Protein AF-A0A7S0JFI3-F1 (afdb_monomer_lite)

InterPro domains:
  IPR001539 Peptidase U32 [PTHR30217] (2-108)
  IPR060007 Peptidase family U32, N-terminal domain [PF01136] (4-108)

Foldseek 3Di:
DDDQAEEEPADAADPVCLVVLLVVLLVCLVVPHQAYEYQYPVNLQCCCPSRVNHAYEDHCNVADQAQVSLCCCCPRSVHQEYEHHAPHDPVSQVRNCVSRVRHHYHYD

pLDDT: mean 96.21, std 5.54, range [52.44, 98.56]

Sequence (108 aa):
CGLEGYMCINVLVYEVEMAAAEELARAAEAAGVDGLIVQDVGLASRLKVVAPELPLHASTQMSISDADGARFAARTLGARTIVLVRELSIADIQMITAAVPETNVEVF

Radius of gyration: 13.77 Å; chains: 1; bounding box: 36×30×37 Å

Structure (mmCIF, N/CA/C/O backbone):
data_AF-A0A7S0JFI3-F1
#
_entry.id   AF-A0A7S0JFI3-F1
#
loop_
_atom_site.group_PDB
_atom_site.id
_atom_site.type_symbol
_atom_site.label_atom_id
_atom_site.label_alt_id
_atom_site.label_comp_id
_atom_site.label_asym_id
_atom_site.label_entity_id
_atom_site.label_seq_id
_atom_site.pdbx_PDB_ins_code
_atom_site.Cartn_x
_atom_site.Cartn_y
_atom_site.Cartn_z
_atom_site.occupancy
_atom_site.B_iso_or_equiv
_atom_site.auth_seq_id
_atom_site.auth_comp_id
_atom_site.auth_asym_id
_atom_site.auth_atom_id
_atom_site.pdbx_PDB_model_num
ATOM 1 N N . CYS A 1 1 ? -16.895 -17.989 -10.692 1.00 52.44 1 CYS A N 1
ATOM 2 C CA . CYS A 1 1 ? -16.278 -17.842 -9.360 1.00 52.44 1 CYS A CA 1
ATOM 3 C C . CYS A 1 1 ? -14.787 -17.666 -9.599 1.00 52.44 1 CYS A C 1
ATOM 5 O O . CYS A 1 1 ? -14.141 -18.639 -9.961 1.00 52.44 1 CYS A O 1
ATOM 7 N N . GLY A 1 2 ? -14.288 -16.433 -9.542 1.00 70.62 2 GLY A N 1
ATOM 8 C CA . GLY A 1 2 ? -12.849 -16.159 -9.527 1.00 70.62 2 GLY A CA 1
ATOM 9 C C . GLY A 1 2 ? -12.409 -15.945 -8.082 1.00 70.62 2 GLY A C 1
ATOM 10 O O . GLY A 1 2 ? -13.221 -15.502 -7.271 1.00 70.62 2 GLY A O 1
ATOM 11 N N . LEU A 1 3 ? -11.177 -16.327 -7.761 1.00 83.00 3 LEU A N 1
ATOM 12 C CA . LEU A 1 3 ? -10.504 -15.913 -6.533 1.00 83.00 3 LEU A CA 1
ATOM 13 C C . LEU A 1 3 ? -9.718 -14.646 -6.868 1.00 83.00 3 LEU A C 1
ATOM 15 O O . LEU A 1 3 ? -9.054 -14.635 -7.901 1.00 83.00 3 LEU A O 1
ATOM 19 N N . GLU A 1 4 ? -9.800 -13.624 -6.018 1.00 88.56 4 GLU A N 1
ATOM 20 C CA . GLU A 1 4 ? -8.952 -12.436 -6.144 1.00 88.56 4 GLU A CA 1
ATOM 21 C C . GLU A 1 4 ? -7.530 -12.778 -5.673 1.00 88.56 4 GLU A C 1
ATOM 23 O O . GLU A 1 4 ? -7.336 -13.373 -4.607 1.00 88.56 4 GLU A O 1
ATOM 28 N N . GLY A 1 5 ? -6.534 -12.446 -6.488 1.00 93.56 5 GLY A N 1
ATOM 29 C CA . GLY A 1 5 ? -5.118 -12.670 -6.239 1.00 93.56 5 GLY A CA 1
ATOM 30 C C . GLY A 1 5 ? -4.384 -11.353 -6.029 1.00 93.56 5 GLY A C 1
ATOM 31 O O . GLY A 1 5 ? -4.226 -10.571 -6.959 1.00 93.56 5 GLY A O 1
ATOM 32 N N . TYR A 1 6 ? -3.868 -11.137 -4.822 1.00 95.94 6 TYR A N 1
ATOM 33 C CA . TYR A 1 6 ? -3.066 -9.961 -4.483 1.00 95.94 6 TYR A CA 1
ATOM 34 C C . TYR A 1 6 ? -1.588 -10.325 -4.386 1.00 95.94 6 TYR A C 1
ATOM 36 O O . TYR A 1 6 ? -1.235 -11.376 -3.844 1.00 95.94 6 TYR A O 1
ATOM 44 N N . MET A 1 7 ? -0.714 -9.439 -4.865 1.00 97.25 7 MET A N 1
ATOM 45 C CA . MET A 1 7 ? 0.731 -9.602 -4.732 1.00 97.25 7 MET A CA 1
ATOM 46 C C . MET A 1 7 ? 1.293 -8.651 -3.676 1.00 97.25 7 MET A C 1
ATOM 48 O O . MET A 1 7 ? 1.042 -7.447 -3.692 1.00 97.25 7 MET A O 1
ATOM 52 N N . CYS A 1 8 ? 2.091 -9.192 -2.760 1.00 97.38 8 CYS A N 1
ATOM 53 C CA . CYS A 1 8 ? 2.752 -8.405 -1.728 1.00 97.38 8 CYS A CA 1
ATOM 54 C C . CYS A 1 8 ? 4.138 -7.942 -2.195 1.00 97.38 8 CYS A C 1
ATOM 56 O O . CYS A 1 8 ? 4.997 -8.764 -2.509 1.00 97.38 8 CYS A O 1
ATOM 58 N N . ILE A 1 9 ? 4.366 -6.629 -2.160 1.00 96.94 9 ILE A N 1
ATOM 59 C CA . ILE A 1 9 ? 5.688 -5.985 -2.211 1.00 96.94 9 ILE A CA 1
ATOM 60 C C . ILE A 1 9 ? 5.823 -5.136 -0.937 1.00 96.94 9 ILE A C 1
ATOM 62 O O . ILE A 1 9 ? 5.996 -3.917 -0.936 1.00 96.94 9 ILE A O 1
ATOM 66 N N . ASN A 1 10 ? 5.634 -5.806 0.194 1.00 96.44 10 ASN A N 1
ATOM 67 C CA . ASN A 1 10 ? 5.552 -5.235 1.531 1.00 96.44 10 ASN A CA 1
ATOM 68 C C . ASN A 1 10 ? 6.893 -5.339 2.267 1.00 96.44 10 ASN A C 1
ATOM 70 O O . ASN A 1 10 ? 6.949 -5.746 3.423 1.00 96.44 10 ASN A O 1
ATOM 74 N N . VAL A 1 11 ? 7.972 -4.991 1.574 1.00 96.19 11 VAL A N 1
ATOM 75 C CA . VAL A 1 11 ? 9.310 -4.842 2.149 1.00 96.19 11 VAL A CA 1
ATOM 76 C C . VAL A 1 11 ? 9.754 -3.393 1.999 1.00 96.19 11 VAL A C 1
ATOM 78 O O . VAL A 1 11 ? 9.230 -2.664 1.155 1.00 96.19 11 VAL A O 1
ATOM 81 N N . LEU A 1 12 ? 10.714 -2.970 2.819 1.00 97.75 12 LEU A N 1
ATOM 82 C CA . LEU A 1 12 ? 11.434 -1.724 2.567 1.00 97.75 12 LEU A CA 1
ATOM 83 C C . LEU A 1 12 ? 12.306 -1.913 1.327 1.00 97.75 12 LEU A C 1
ATOM 85 O O . LEU A 1 12 ? 12.977 -2.938 1.211 1.00 97.75 12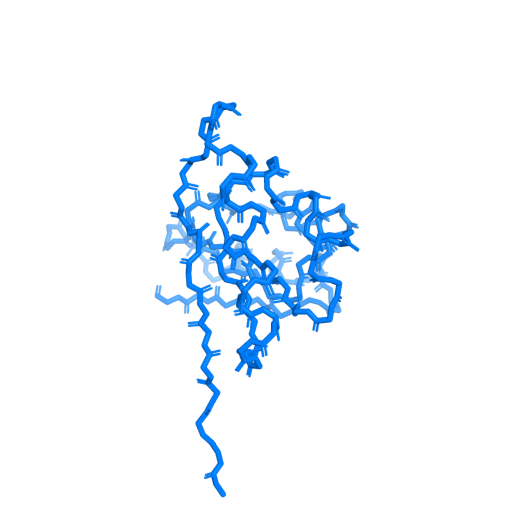 LEU A O 1
ATOM 89 N N . VAL A 1 13 ? 12.278 -0.940 0.421 1.00 98.00 13 VAL A N 1
ATOM 90 C CA . VAL A 1 13 ? 12.995 -1.015 -0.855 1.00 98.00 13 VAL A CA 1
ATOM 91 C C . VAL A 1 13 ? 14.169 -0.052 -0.796 1.00 98.00 13 VAL A C 1
ATOM 93 O O . VAL A 1 13 ? 13.982 1.160 -0.687 1.00 98.00 13 VAL A O 1
ATOM 96 N N . TYR A 1 14 ? 15.394 -0.570 -0.859 1.00 97.69 14 TYR A N 1
ATOM 97 C CA . TYR A 1 14 ? 16.571 0.293 -0.897 1.00 97.69 14 TYR A CA 1
ATOM 98 C C . TYR A 1 14 ? 16.713 0.963 -2.270 1.00 97.69 14 TYR A C 1
ATOM 100 O O . TYR A 1 14 ? 16.236 0.456 -3.282 1.00 97.69 14 TYR A O 1
ATOM 108 N N . GLU A 1 15 ? 17.418 2.098 -2.332 1.00 97.12 15 GLU A N 1
ATOM 109 C CA . GLU A 1 15 ? 17.565 2.887 -3.570 1.00 97.12 15 GLU A CA 1
ATOM 110 C C . GLU A 1 15 ? 18.043 2.039 -4.764 1.00 97.12 15 GLU A C 1
ATOM 112 O O . GLU A 1 15 ? 17.512 2.143 -5.867 1.00 97.12 15 GLU A O 1
ATOM 117 N N . VAL A 1 16 ? 18.999 1.133 -4.530 1.00 98.19 16 VAL A N 1
ATOM 118 C CA . VAL A 1 16 ? 19.549 0.237 -5.565 1.00 98.19 16 VAL A CA 1
ATOM 119 C C . VAL A 1 16 ? 18.568 -0.844 -6.032 1.00 98.19 16 VAL A C 1
ATOM 121 O O . VAL A 1 16 ? 18.767 -1.436 -7.089 1.00 98.19 16 VAL A O 1
ATOM 124 N N . GLU A 1 17 ? 17.511 -1.101 -5.265 1.00 98.19 17 GLU A N 1
ATOM 125 C CA . GLU A 1 17 ? 16.485 -2.111 -5.538 1.00 98.19 17 GLU A CA 1
ATOM 126 C C . GLU A 1 17 ? 15.232 -1.502 -6.173 1.00 98.19 17 GLU A C 1
ATOM 128 O O . GLU A 1 17 ? 14.411 -2.231 -6.727 1.00 98.19 17 GLU A O 1
ATOM 133 N N . MET A 1 18 ? 15.084 -0.174 -6.143 1.00 98.31 18 MET A N 1
ATOM 134 C CA . MET A 1 18 ? 13.864 0.505 -6.576 1.00 98.31 18 MET A CA 1
ATOM 135 C C . MET A 1 18 ? 13.504 0.197 -8.032 1.00 98.31 18 MET A C 1
ATOM 137 O O . MET A 1 18 ? 12.354 -0.111 -8.331 1.00 98.31 18 MET A O 1
ATOM 141 N N . ALA A 1 19 ? 14.490 0.176 -8.932 1.00 98.25 19 ALA A N 1
ATOM 142 C CA . ALA A 1 19 ? 14.259 -0.191 -10.329 1.00 98.25 19 ALA A CA 1
ATOM 143 C C . ALA A 1 19 ? 13.727 -1.630 -10.478 1.00 98.25 19 ALA A C 1
ATOM 145 O O . ALA A 1 19 ? 12.844 -1.882 -11.296 1.00 98.25 19 ALA A O 1
ATOM 146 N N . ALA A 1 20 ? 14.231 -2.566 -9.668 1.00 98.25 20 ALA A N 1
ATOM 147 C CA . ALA A 1 20 ? 13.765 -3.949 -9.675 1.00 98.25 20 ALA A CA 1
ATOM 148 C C . ALA A 1 20 ? 12.358 -4.079 -9.068 1.00 98.25 20 ALA A C 1
ATOM 150 O O . ALA A 1 20 ? 11.543 -4.845 -9.576 1.00 98.25 20 ALA A O 1
ATOM 151 N N . ALA A 1 21 ? 12.049 -3.310 -8.021 1.00 98.31 21 ALA A N 1
ATOM 152 C CA . ALA A 1 21 ? 10.722 -3.282 -7.413 1.00 98.31 21 ALA A CA 1
ATOM 153 C C . ALA A 1 21 ? 9.658 -2.706 -8.365 1.00 98.31 21 ALA A C 1
ATOM 155 O O . ALA A 1 21 ? 8.553 -3.240 -8.452 1.00 98.31 21 ALA A O 1
ATOM 156 N N . GLU A 1 22 ? 9.994 -1.661 -9.126 1.00 98.38 22 GLU A N 1
ATOM 157 C CA . GLU A 1 22 ? 9.105 -1.133 -10.164 1.00 98.38 22 GLU A CA 1
ATOM 158 C C . GLU A 1 22 ? 8.877 -2.140 -11.297 1.00 98.38 22 GLU A C 1
ATOM 160 O O . GLU A 1 22 ? 7.761 -2.271 -11.796 1.00 98.38 22 GLU A O 1
ATOM 165 N N . GLU A 1 23 ? 9.916 -2.876 -11.697 1.00 98.38 23 GLU A N 1
ATOM 166 C CA . GLU A 1 23 ? 9.780 -3.922 -12.711 1.00 98.38 23 GLU A CA 1
ATOM 167 C C . GLU A 1 23 ? 8.910 -5.083 -12.224 1.00 98.38 23 GLU A C 1
ATOM 169 O O . GLU A 1 23 ? 8.088 -5.607 -12.973 1.00 98.38 23 GLU A O 1
ATOM 174 N N . LEU A 1 24 ? 9.018 -5.434 -10.942 1.00 98.06 24 LEU A N 1
ATOM 175 C CA . LEU A 1 24 ? 8.145 -6.421 -10.321 1.00 98.06 24 LEU A CA 1
ATOM 176 C C . LEU A 1 24 ? 6.679 -5.967 -10.331 1.00 98.06 24 LEU A C 1
ATOM 178 O O . LEU A 1 24 ? 5.797 -6.769 -10.626 1.00 98.06 24 LEU A O 1
ATOM 182 N N . ALA A 1 25 ? 6.417 -4.685 -10.060 1.00 98.19 25 ALA A N 1
ATOM 183 C CA . ALA A 1 25 ? 5.071 -4.120 -10.128 1.00 98.19 25 ALA A CA 1
ATOM 184 C C . ALA A 1 25 ? 4.503 -4.133 -11.560 1.00 98.19 25 ALA A C 1
ATOM 186 O O . ALA A 1 25 ? 3.352 -4.523 -11.750 1.00 98.19 25 ALA A O 1
ATOM 187 N N . ARG A 1 26 ? 5.315 -3.797 -12.574 1.00 98.38 26 ARG A N 1
ATOM 188 C CA . ARG A 1 26 ? 4.937 -3.931 -13.995 1.00 98.38 26 ARG A CA 1
ATOM 189 C C . ARG A 1 26 ? 4.611 -5.374 -14.367 1.00 98.38 26 ARG A C 1
ATOM 191 O O . ARG A 1 26 ? 3.610 -5.638 -15.028 1.00 98.38 26 ARG A O 1
ATOM 198 N N . ALA A 1 27 ? 5.443 -6.316 -13.928 1.00 98.12 27 ALA A N 1
ATOM 199 C CA . ALA A 1 27 ? 5.220 -7.735 -14.177 1.00 98.12 27 ALA A CA 1
ATOM 200 C C . ALA A 1 27 ? 3.933 -8.237 -13.503 1.00 98.12 27 ALA A C 1
ATOM 202 O O . ALA A 1 27 ? 3.206 -9.030 -14.097 1.00 98.12 27 ALA A O 1
ATOM 203 N N . ALA A 1 28 ? 3.630 -7.755 -12.295 1.00 97.69 28 ALA A N 1
ATOM 204 C CA . ALA A 1 28 ? 2.389 -8.066 -11.594 1.00 97.69 28 ALA A CA 1
ATOM 205 C C . ALA A 1 28 ? 1.159 -7.556 -12.364 1.00 97.69 28 ALA A C 1
ATOM 207 O O . ALA A 1 28 ? 0.196 -8.303 -12.538 1.00 97.69 28 ALA A O 1
ATOM 208 N N . GLU A 1 29 ? 1.211 -6.327 -12.887 1.00 97.31 29 GLU A N 1
ATOM 209 C CA . GLU A 1 29 ? 0.123 -5.751 -13.691 1.00 97.31 29 GLU A CA 1
ATOM 210 C C . GLU A 1 29 ? -0.088 -6.555 -14.976 1.00 97.31 29 GLU A C 1
ATOM 212 O O . GLU A 1 29 ? -1.207 -6.965 -15.280 1.00 97.31 29 GLU A O 1
ATOM 217 N N . ALA A 1 30 ? 0.998 -6.888 -15.678 1.00 97.56 30 ALA A N 1
ATOM 218 C CA . ALA A 1 30 ? 0.950 -7.714 -16.882 1.00 97.56 30 ALA A CA 1
ATOM 219 C C . ALA A 1 30 ? 0.424 -9.139 -16.622 1.00 97.56 30 ALA A C 1
ATOM 221 O O . ALA A 1 30 ? -0.172 -9.749 -17.510 1.00 97.56 30 ALA A O 1
ATOM 222 N N . ALA A 1 31 ? 0.638 -9.674 -15.417 1.00 96.56 31 ALA A N 1
ATOM 223 C CA . ALA A 1 31 ? 0.119 -10.972 -14.998 1.00 96.56 31 ALA A CA 1
ATOM 224 C C . ALA A 1 31 ? -1.371 -10.939 -14.613 1.00 96.56 31 ALA A C 1
ATOM 226 O O . ALA A 1 31 ? -1.970 -12.003 -14.454 1.00 96.56 31 ALA A O 1
ATOM 227 N N . GLY A 1 32 ? -1.971 -9.750 -14.482 1.00 95.81 32 GLY A N 1
ATOM 228 C CA . GLY A 1 32 ? -3.383 -9.583 -14.148 1.00 95.81 32 GLY A CA 1
ATOM 229 C C . GLY A 1 32 ? -3.714 -9.909 -12.693 1.00 95.81 32 GLY A C 1
ATOM 230 O O . GLY A 1 32 ? -4.769 -10.482 -12.436 1.00 95.81 32 GLY A O 1
ATOM 231 N N . VAL A 1 33 ? -2.816 -9.593 -11.750 1.00 96.19 33 VAL A N 1
ATOM 232 C CA . VAL A 1 33 ? -3.166 -9.630 -10.317 1.00 96.19 33 VAL A CA 1
ATOM 233 C C . VAL A 1 33 ? -4.212 -8.557 -10.001 1.00 96.19 33 VAL A C 1
ATOM 235 O O . VAL A 1 33 ? -4.281 -7.534 -10.674 1.00 96.19 33 VAL A O 1
ATOM 238 N N . ASP A 1 34 ? -5.003 -8.754 -8.952 1.00 96.62 34 ASP A N 1
ATOM 239 C CA . ASP A 1 34 ? -6.106 -7.853 -8.599 1.00 96.62 34 ASP A CA 1
ATOM 240 C C . ASP A 1 34 ? -5.658 -6.637 -7.773 1.00 96.62 34 ASP A C 1
ATOM 242 O O . ASP A 1 34 ? -6.432 -5.701 -7.581 1.00 96.62 34 ASP A O 1
ATOM 246 N N . GLY A 1 35 ? -4.413 -6.616 -7.281 1.00 97.00 35 GLY A N 1
ATOM 247 C CA . GLY A 1 35 ? -3.847 -5.471 -6.567 1.00 97.00 35 GLY A CA 1
ATOM 248 C C . GLY A 1 35 ? -2.483 -5.730 -5.929 1.00 97.00 35 GLY A C 1
ATOM 249 O O . GLY A 1 35 ? -2.006 -6.867 -5.851 1.00 97.00 35 GLY A O 1
ATOM 250 N N . LEU A 1 36 ? -1.864 -4.651 -5.442 1.00 98.12 36 LEU A N 1
ATOM 251 C CA . LEU A 1 36 ? -0.563 -4.674 -4.767 1.00 98.12 36 LEU A CA 1
ATOM 252 C C . LEU A 1 36 ? -0.694 -4.301 -3.294 1.00 98.12 36 LEU A C 1
ATOM 254 O O . LEU A 1 36 ? -1.234 -3.247 -2.974 1.00 98.12 36 LEU A O 1
ATOM 258 N N . ILE A 1 37 ? -0.122 -5.112 -2.404 1.00 98.06 37 ILE A N 1
ATOM 259 C CA . ILE A 1 37 ? 0.009 -4.798 -0.974 1.00 98.06 37 ILE A CA 1
ATOM 260 C C . ILE A 1 37 ? 1.432 -4.302 -0.714 1.00 98.06 37 ILE A C 1
ATOM 262 O O . ILE A 1 37 ? 2.390 -5.059 -0.880 1.00 98.06 37 ILE A O 1
ATOM 266 N N . VAL A 1 38 ? 1.589 -3.039 -0.314 1.00 98.25 38 VAL A N 1
ATOM 267 C CA . VAL A 1 38 ? 2.892 -2.348 -0.330 1.00 98.25 38 VAL A CA 1
ATOM 268 C C . VAL A 1 38 ? 3.216 -1.727 1.023 1.00 98.25 38 VAL A C 1
ATOM 270 O O . VAL A 1 38 ? 2.324 -1.273 1.737 1.00 98.25 38 VAL A O 1
ATOM 273 N N . GLN A 1 39 ? 4.504 -1.721 1.373 1.00 97.94 39 GLN A N 1
ATOM 274 C CA . GLN A 1 39 ? 5.032 -1.072 2.576 1.00 97.94 39 GLN A CA 1
ATOM 275 C C . GLN A 1 39 ? 5.786 0.222 2.242 1.00 97.94 39 GLN A C 1
ATOM 277 O O . GLN A 1 39 ? 5.585 1.246 2.891 1.00 97.94 39 GLN A O 1
ATOM 282 N N . ASP A 1 40 ? 6.703 0.163 1.277 1.00 98.38 40 ASP A N 1
ATOM 283 C CA . ASP A 1 40 ? 7.616 1.268 1.007 1.00 98.38 40 ASP A CA 1
ATOM 284 C C . ASP A 1 40 ? 6.886 2.480 0.408 1.00 98.38 40 ASP A C 1
ATOM 286 O O . ASP A 1 40 ? 6.230 2.383 -0.629 1.00 98.38 40 ASP A O 1
ATOM 290 N N . VAL A 1 41 ? 7.003 3.638 1.063 1.00 97.94 41 VAL A N 1
ATOM 291 C CA . VAL A 1 41 ? 6.341 4.885 0.639 1.00 97.94 41 VAL A CA 1
ATOM 292 C C . VAL A 1 41 ? 6.898 5.384 -0.697 1.00 97.94 41 VAL A C 1
ATOM 294 O O . VAL A 1 41 ? 6.147 5.929 -1.509 1.00 97.94 41 VAL A O 1
ATOM 297 N N . GLY A 1 42 ? 8.197 5.184 -0.943 1.00 97.75 42 GLY A N 1
ATOM 298 C CA . GLY A 1 42 ? 8.851 5.537 -2.197 1.00 97.75 42 GLY A CA 1
ATOM 299 C C . GLY A 1 42 ? 8.266 4.739 -3.354 1.00 97.75 42 GLY A C 1
ATOM 300 O O . GLY A 1 42 ? 7.771 5.339 -4.308 1.00 97.75 42 GLY A O 1
ATOM 301 N N . LEU A 1 43 ? 8.221 3.412 -3.227 1.00 98.38 43 LEU A N 1
ATOM 302 C CA . LEU A 1 43 ? 7.580 2.541 -4.210 1.00 98.38 43 LEU A CA 1
ATOM 303 C C . LEU A 1 43 ? 6.100 2.901 -4.380 1.00 98.38 43 LEU A C 1
ATOM 305 O O . LEU A 1 43 ? 5.669 3.177 -5.498 1.00 98.38 43 LEU A O 1
ATOM 309 N N . ALA A 1 44 ? 5.337 2.980 -3.284 1.00 98.25 44 ALA A N 1
ATOM 310 C CA . ALA A 1 44 ? 3.907 3.289 -3.314 1.00 98.25 44 ALA A CA 1
ATOM 311 C C . ALA A 1 44 ? 3.603 4.595 -4.067 1.00 98.25 44 ALA A C 1
ATOM 313 O O . ALA A 1 44 ? 2.669 4.649 -4.864 1.00 98.25 44 ALA A O 1
ATOM 314 N N . SER A 1 45 ? 4.426 5.633 -3.881 1.00 97.38 45 SER A N 1
ATOM 315 C CA . SER A 1 45 ? 4.267 6.914 -4.581 1.00 97.38 45 SER A CA 1
ATOM 316 C C . SER A 1 45 ? 4.473 6.825 -6.100 1.00 97.38 45 SER A C 1
ATOM 318 O O . SER A 1 45 ? 3.912 7.633 -6.842 1.00 97.38 45 SER A O 1
ATOM 320 N N . ARG A 1 46 ? 5.246 5.839 -6.576 1.00 97.62 46 ARG A N 1
ATOM 321 C CA . ARG A 1 46 ? 5.562 5.630 -7.997 1.00 97.62 46 ARG A CA 1
ATOM 322 C C . ARG A 1 46 ? 4.572 4.706 -8.701 1.00 97.62 46 ARG A C 1
ATOM 324 O O . ARG A 1 46 ? 4.457 4.774 -9.924 1.00 97.62 46 ARG A O 1
ATOM 331 N N . LEU A 1 47 ? 3.819 3.884 -7.965 1.00 97.19 47 LEU A N 1
ATOM 332 C CA . LEU A 1 47 ? 2.906 2.891 -8.550 1.00 97.19 47 LEU A CA 1
ATOM 333 C C . LEU A 1 47 ? 1.806 3.499 -9.420 1.00 97.19 47 LEU A C 1
ATOM 335 O O . LEU A 1 47 ? 1.479 2.920 -10.447 1.00 97.19 47 LEU A O 1
ATOM 339 N N . LYS A 1 48 ? 1.348 4.719 -9.114 1.00 94.31 48 LYS A N 1
ATOM 340 C CA . LYS A 1 48 ? 0.421 5.475 -9.980 1.00 94.31 48 LYS A CA 1
ATOM 341 C C . LYS A 1 48 ? 0.940 5.705 -11.407 1.00 94.31 48 LYS A C 1
ATOM 343 O O . LYS A 1 48 ? 0.156 6.041 -12.284 1.00 94.31 48 LYS A O 1
ATOM 348 N N . VAL A 1 49 ? 2.252 5.606 -11.619 1.00 96.50 49 VAL A N 1
ATOM 349 C CA . VAL A 1 49 ? 2.905 5.747 -12.930 1.00 96.50 49 VAL A CA 1
ATOM 350 C C . VAL A 1 49 ? 3.385 4.393 -13.452 1.00 96.50 49 VAL A C 1
ATOM 352 O O . VAL A 1 49 ? 3.340 4.144 -14.650 1.00 96.50 49 VAL A O 1
ATOM 355 N N . VAL A 1 50 ? 3.874 3.533 -12.557 1.00 97.31 50 VAL A N 1
ATOM 356 C CA . VAL A 1 50 ? 4.538 2.264 -12.889 1.00 97.31 50 VAL A CA 1
ATOM 357 C C . VAL A 1 50 ? 3.550 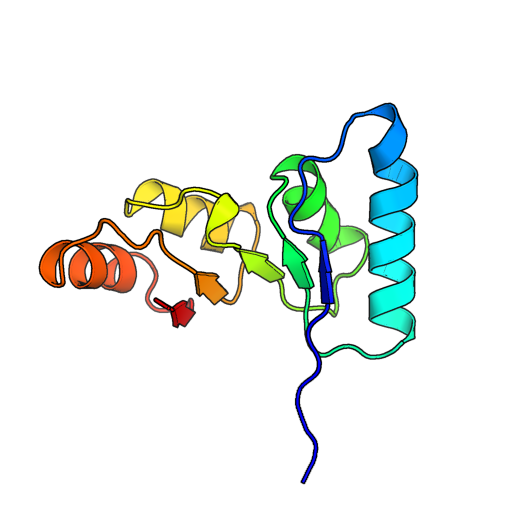1.138 -13.197 1.00 97.31 50 VAL A C 1
ATOM 359 O O . VAL A 1 50 ? 3.838 0.347 -14.090 1.00 97.31 50 VAL A O 1
ATOM 362 N N . ALA A 1 51 ? 2.441 1.068 -12.458 1.00 97.38 51 ALA A N 1
ATOM 363 C CA . ALA A 1 51 ? 1.387 0.058 -12.571 1.00 97.38 51 ALA A CA 1
ATOM 364 C C . ALA A 1 51 ? 0.020 0.702 -12.231 1.00 97.38 51 ALA A C 1
ATOM 366 O O . ALA A 1 51 ? -0.540 0.439 -11.162 1.00 97.38 51 ALA A O 1
ATOM 367 N N . PRO A 1 52 ? -0.465 1.643 -13.067 1.00 96.50 52 PRO A N 1
ATOM 368 C CA . PRO A 1 52 ? -1.628 2.481 -12.770 1.00 96.50 52 PRO A CA 1
ATOM 369 C C . PRO A 1 52 ? -2.958 1.722 -12.680 1.00 96.50 52 PRO A C 1
ATOM 371 O O . PRO A 1 52 ? -3.890 2.229 -12.055 1.00 96.50 52 PRO A O 1
ATOM 374 N N . GLU A 1 53 ? -3.064 0.540 -13.290 1.00 96.44 53 GLU A N 1
ATOM 375 C CA . GLU A 1 53 ? -4.296 -0.252 -13.301 1.00 96.44 53 GLU A CA 1
ATOM 376 C C . GLU A 1 53 ? -4.429 -1.122 -12.043 1.00 96.44 53 GLU A C 1
ATOM 378 O O . GLU A 1 53 ? -5.528 -1.572 -11.711 1.00 96.44 53 GLU A O 1
ATOM 383 N N . LEU A 1 54 ? -3.331 -1.335 -11.304 1.00 96.69 54 LEU A N 1
ATOM 384 C CA . LEU A 1 54 ? -3.353 -2.103 -10.065 1.00 96.69 54 LEU A CA 1
ATOM 385 C C . LEU A 1 54 ? -3.755 -1.234 -8.867 1.00 96.69 54 LEU A C 1
ATOM 387 O O . LEU A 1 54 ? -3.040 -0.291 -8.511 1.00 96.69 54 LEU A O 1
ATOM 391 N N . PRO A 1 55 ? -4.850 -1.564 -8.156 1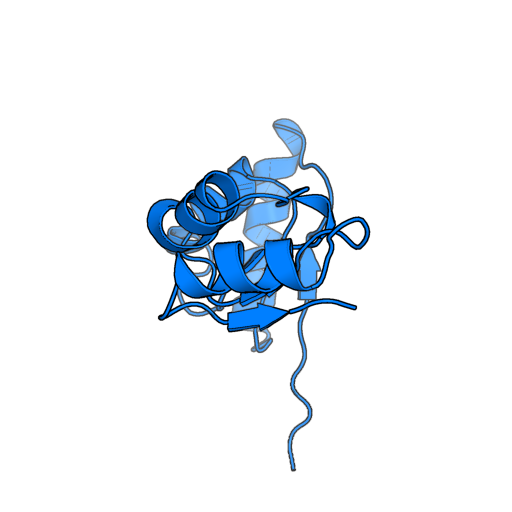.00 96.94 55 PRO A N 1
ATOM 392 C CA . PRO A 1 55 ? -5.188 -0.864 -6.931 1.00 96.94 55 PRO A CA 1
ATOM 393 C C . PRO A 1 55 ? -4.128 -1.120 -5.853 1.00 96.94 55 PRO A C 1
ATOM 395 O O . PRO A 1 55 ? -3.681 -2.246 -5.618 1.00 96.94 55 PRO A O 1
ATOM 398 N N . LEU A 1 56 ? -3.762 -0.046 -5.158 1.00 98.06 56 LEU A N 1
ATOM 399 C CA . LEU A 1 56 ? -2.811 -0.074 -4.056 1.00 98.06 56 LEU A CA 1
ATOM 400 C C . LEU A 1 56 ? -3.517 -0.381 -2.730 1.00 98.06 56 LEU A C 1
ATOM 402 O O . LEU A 1 56 ? -4.467 0.303 -2.341 1.00 98.06 56 LEU A O 1
ATOM 406 N N . HIS A 1 57 ? -3.007 -1.368 -2.007 1.00 98.06 57 HIS A N 1
ATOM 407 C CA . HIS A 1 57 ? -3.338 -1.669 -0.621 1.00 98.06 57 HIS A CA 1
ATOM 408 C C . HIS A 1 57 ? -2.150 -1.261 0.263 1.00 98.06 57 HIS A C 1
ATOM 410 O O . HIS A 1 57 ? -1.040 -1.781 0.122 1.00 98.06 57 HIS A O 1
ATOM 416 N N . ALA A 1 58 ? -2.368 -0.325 1.185 1.00 98.19 58 ALA A N 1
ATOM 417 C CA . ALA A 1 58 ? -1.371 0.035 2.186 1.00 98.19 58 ALA A CA 1
ATOM 418 C C . ALA A 1 58 ? -1.262 -1.093 3.222 1.00 98.19 58 ALA A C 1
ATOM 420 O O . ALA A 1 58 ? -2.234 -1.401 3.912 1.00 98.19 58 ALA A O 1
ATOM 421 N N . SER A 1 59 ? -0.088 -1.723 3.304 1.00 97.75 59 SER A N 1
ATOM 422 C CA . SER A 1 59 ? 0.192 -2.811 4.246 1.00 97.75 59 SER A CA 1
ATOM 423 C C . SER A 1 59 ? 0.140 -2.319 5.692 1.00 97.75 59 SER A C 1
ATOM 425 O O . SER A 1 59 ? 0.560 -1.198 5.976 1.00 97.75 59 SER A O 1
ATOM 427 N N . THR A 1 60 ? -0.215 -3.198 6.635 1.00 96.56 60 THR A N 1
ATOM 428 C CA . THR A 1 60 ? -0.027 -2.967 8.079 1.00 96.56 60 THR A CA 1
ATOM 429 C C . THR A 1 60 ? 1.396 -2.504 8.412 1.00 96.56 60 THR A C 1
ATOM 431 O O . THR A 1 60 ? 1.602 -1.717 9.331 1.00 96.56 60 THR A O 1
ATOM 434 N N . GLN A 1 61 ? 2.394 -2.932 7.630 1.00 96.81 61 GLN A N 1
ATOM 435 C CA . GLN A 1 61 ? 3.795 -2.532 7.799 1.00 96.81 61 GLN A CA 1
ATOM 436 C C . GLN A 1 61 ? 4.085 -1.065 7.435 1.00 96.81 61 GLN A C 1
ATOM 438 O O . GLN A 1 61 ? 5.193 -0.592 7.683 1.00 96.81 61 GLN A O 1
ATOM 443 N N . MET A 1 62 ? 3.120 -0.338 6.861 1.00 97.00 62 MET A N 1
ATOM 444 C CA . MET A 1 62 ? 3.178 1.124 6.729 1.00 97.00 62 MET A CA 1
ATOM 445 C C . MET A 1 62 ? 2.927 1.841 8.062 1.00 97.00 62 MET A C 1
ATOM 447 O O . MET A 1 62 ? 3.092 3.056 8.134 1.00 97.00 62 MET A O 1
ATOM 451 N N . SER A 1 63 ? 2.544 1.104 9.112 1.00 96.44 63 SER A N 1
ATOM 452 C CA . SER A 1 63 ? 2.361 1.610 10.475 1.00 96.44 63 SER A CA 1
ATOM 453 C C . SER A 1 63 ? 1.332 2.741 10.584 1.00 96.44 63 SER A C 1
ATOM 455 O O . SER A 1 63 ? 1.507 3.682 11.354 1.00 96.44 63 SER A O 1
ATOM 457 N N . ILE A 1 64 ? 0.251 2.667 9.803 1.00 97.88 64 ILE A N 1
ATOM 458 C CA . ILE A 1 64 ? -0.818 3.669 9.835 1.00 97.88 64 ILE A CA 1
ATOM 459 C C . ILE A 1 64 ? -1.684 3.427 11.076 1.00 97.88 64 ILE A C 1
ATOM 461 O O . ILE A 1 64 ? -2.423 2.444 11.151 1.00 97.88 64 ILE A O 1
ATOM 465 N N . SER A 1 65 ? -1.581 4.337 12.044 1.00 97.25 65 SER A N 1
ATOM 466 C CA . SER A 1 65 ? -2.283 4.273 13.333 1.00 97.25 65 SER A CA 1
ATOM 467 C C . SER A 1 65 ? -3.127 5.513 13.638 1.00 97.25 65 SER A C 1
ATOM 469 O O . SER A 1 65 ? -3.653 5.644 14.738 1.00 97.25 65 SER A O 1
ATOM 471 N N . ASP A 1 66 ? -3.239 6.448 12.694 1.00 97.94 66 ASP A N 1
ATOM 472 C CA . ASP A 1 66 ? -3.978 7.694 12.872 1.00 97.94 66 ASP A CA 1
ATOM 473 C C . ASP A 1 66 ? -4.613 8.189 11.561 1.00 97.94 66 ASP A C 1
ATOM 475 O O . ASP A 1 66 ? -4.399 7.655 10.466 1.00 97.94 66 ASP A O 1
ATOM 479 N N . ALA A 1 67 ? -5.446 9.221 11.690 1.00 98.12 67 ALA A N 1
ATOM 480 C CA . ALA A 1 67 ? -6.203 9.784 10.583 1.00 98.12 67 ALA A CA 1
ATOM 481 C C . ALA A 1 67 ? -5.327 10.533 9.561 1.00 98.12 67 ALA A C 1
ATOM 483 O O . ALA A 1 67 ? -5.719 10.638 8.398 1.00 98.12 67 ALA A O 1
ATOM 484 N N . ASP A 1 68 ? -4.172 11.070 9.963 1.00 98.25 68 ASP A N 1
ATOM 485 C CA . ASP A 1 68 ? -3.252 11.756 9.050 1.00 98.25 68 ASP A CA 1
ATOM 486 C C . ASP A 1 68 ? -2.513 10.752 8.166 1.00 98.25 68 ASP A C 1
ATOM 488 O O . ASP A 1 68 ? -2.476 10.929 6.946 1.00 98.25 68 ASP A O 1
ATOM 492 N N . GLY A 1 69 ? -2.027 9.653 8.745 1.00 98.12 69 GLY A N 1
ATOM 493 C CA . GLY A 1 69 ? -1.459 8.526 8.015 1.00 98.12 69 GLY A CA 1
ATOM 494 C C . GLY A 1 69 ? -2.464 7.920 7.037 1.00 98.12 69 GLY A C 1
ATOM 495 O O . GLY A 1 69 ? -2.130 7.683 5.874 1.00 98.12 69 GLY A O 1
ATOM 496 N N . ALA A 1 70 ? -3.723 7.760 7.455 1.00 98.44 70 ALA A N 1
ATOM 497 C CA . ALA A 1 70 ? -4.769 7.259 6.569 1.00 98.44 70 ALA A CA 1
ATOM 498 C C . ALA A 1 70 ? -5.065 8.225 5.410 1.00 98.44 70 ALA A C 1
ATOM 500 O O . ALA A 1 70 ? -5.127 7.808 4.253 1.00 98.44 70 ALA A O 1
ATOM 501 N N . ARG A 1 71 ? -5.178 9.534 5.682 1.00 98.56 71 ARG A N 1
ATOM 502 C CA . ARG A 1 71 ? -5.342 10.555 4.630 1.00 98.56 71 ARG A CA 1
ATOM 503 C C . ARG A 1 71 ? -4.158 10.586 3.672 1.00 98.56 71 ARG A C 1
ATOM 505 O O . ARG A 1 71 ? -4.369 10.759 2.474 1.00 98.56 71 ARG A O 1
ATOM 512 N N . PHE A 1 72 ? -2.939 10.436 4.181 1.00 98.38 72 PHE A N 1
ATOM 513 C CA . PHE A 1 72 ? -1.732 10.380 3.367 1.00 98.38 72 PHE A CA 1
ATOM 514 C C . PHE A 1 72 ? -1.761 9.176 2.420 1.00 98.38 72 PHE A C 1
ATOM 516 O O . PHE A 1 72 ? -1.589 9.345 1.211 1.00 98.38 72 PHE A O 1
ATOM 523 N N . ALA A 1 73 ? -2.058 7.981 2.934 1.00 98.25 73 ALA A N 1
ATOM 524 C CA . ALA A 1 73 ? -2.179 6.785 2.109 1.00 98.25 73 ALA A CA 1
ATOM 525 C C . ALA A 1 73 ? -3.289 6.930 1.055 1.00 98.25 73 ALA A C 1
ATOM 527 O O . ALA A 1 73 ? -3.040 6.732 -0.133 1.00 98.25 73 ALA A O 1
ATOM 528 N N . ALA A 1 74 ? -4.483 7.365 1.458 1.00 97.94 74 ALA A N 1
ATOM 529 C CA . ALA A 1 74 ? -5.620 7.527 0.556 1.00 97.94 74 ALA A CA 1
ATOM 530 C C . ALA A 1 74 ? -5.369 8.586 -0.531 1.00 97.94 74 ALA A C 1
ATOM 532 O O . ALA A 1 74 ? -5.500 8.321 -1.723 1.00 97.94 74 ALA A O 1
ATOM 533 N N . ARG A 1 75 ? -4.987 9.806 -0.138 1.00 96.94 75 ARG A N 1
ATO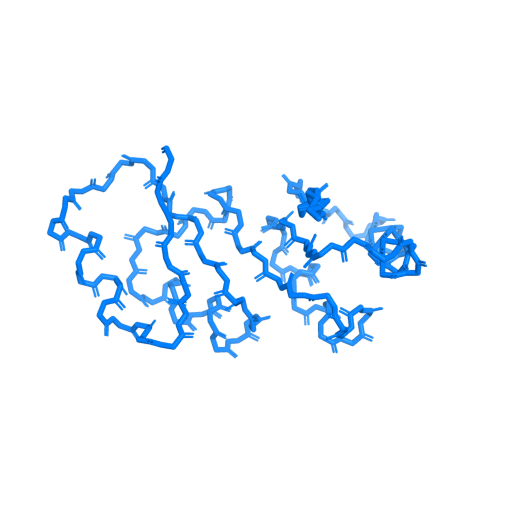M 534 C CA . ARG A 1 75 ? -4.956 10.963 -1.049 1.00 96.94 75 ARG A CA 1
ATOM 535 C C . ARG A 1 75 ? -3.630 11.080 -1.784 1.00 96.94 75 ARG A C 1
ATOM 537 O O . ARG A 1 75 ? -3.607 11.271 -3.000 1.00 96.94 75 ARG A O 1
ATOM 544 N N . THR A 1 76 ? -2.522 10.948 -1.061 1.00 96.25 76 THR A N 1
ATOM 545 C CA . THR A 1 76 ? -1.185 11.127 -1.634 1.00 96.25 76 THR A CA 1
ATOM 546 C C . THR A 1 76 ? -0.752 9.869 -2.373 1.00 96.25 76 THR A C 1
ATOM 548 O O . THR A 1 76 ? -0.437 9.941 -3.562 1.00 96.25 76 THR A O 1
ATOM 551 N N . LEU A 1 77 ? -0.817 8.704 -1.720 1.00 97.06 77 LEU A N 1
ATOM 552 C CA . LEU A 1 77 ? -0.392 7.438 -2.332 1.00 97.06 77 LEU A CA 1
ATOM 553 C C . LEU A 1 77 ? -1.464 6.805 -3.223 1.00 97.06 77 LEU A C 1
ATOM 555 O O . LEU A 1 77 ? -1.127 6.014 -4.093 1.00 97.06 77 LEU A O 1
ATOM 559 N N . GLY A 1 78 ? -2.734 7.204 -3.093 1.00 96.69 78 GLY A N 1
ATOM 560 C CA . GLY A 1 78 ? -3.830 6.619 -3.875 1.00 96.69 78 GLY A CA 1
ATOM 561 C C . GLY A 1 78 ? -4.206 5.211 -3.426 1.00 96.69 78 GLY A C 1
ATOM 562 O O . GLY A 1 78 ? -4.674 4.424 -4.244 1.00 96.69 78 GLY A O 1
ATOM 563 N N . ALA A 1 79 ? -3.967 4.874 -2.156 1.00 97.88 79 ALA A N 1
ATOM 564 C CA . ALA A 1 79 ? -4.359 3.589 -1.606 1.00 97.88 79 ALA A CA 1
ATOM 565 C C . ALA A 1 79 ? -5.887 3.449 -1.637 1.00 97.88 79 ALA A C 1
ATOM 567 O O . ALA A 1 79 ? -6.614 4.298 -1.118 1.00 97.88 79 ALA A O 1
ATOM 568 N N . ARG A 1 80 ? -6.363 2.357 -2.237 1.00 97.56 80 ARG A N 1
ATOM 569 C CA . ARG A 1 80 ? -7.776 1.963 -2.242 1.00 97.56 80 ARG A CA 1
ATOM 570 C C . ARG A 1 80 ? -8.171 1.278 -0.939 1.00 97.56 80 ARG A C 1
ATOM 572 O O . ARG A 1 80 ? -9.304 1.441 -0.488 1.00 97.56 80 ARG A O 1
ATOM 579 N N . THR A 1 81 ? -7.229 0.553 -0.347 1.00 98.12 81 THR A N 1
ATOM 580 C CA . THR A 1 81 ? -7.401 -0.143 0.926 1.00 98.12 81 THR A CA 1
ATOM 581 C C . THR A 1 81 ? -6.266 0.230 1.865 1.00 98.12 81 THR A C 1
ATOM 583 O O . THR A 1 81 ? -5.109 0.296 1.449 1.00 98.12 81 THR A O 1
ATOM 586 N N . ILE A 1 82 ? -6.586 0.473 3.130 1.00 98.50 82 ILE A N 1
ATOM 587 C CA . ILE A 1 82 ? -5.621 0.726 4.196 1.00 98.50 82 ILE A CA 1
ATOM 588 C C . ILE A 1 82 ? -5.791 -0.358 5.246 1.00 98.50 82 ILE A C 1
ATOM 590 O O . ILE A 1 82 ? -6.842 -0.450 5.878 1.00 98.50 82 ILE A O 1
ATOM 594 N N . VAL A 1 83 ? -4.745 -1.152 5.448 1.00 97.69 83 VAL A N 1
ATOM 595 C CA . VAL A 1 83 ? -4.708 -2.137 6.522 1.00 97.69 83 VAL A CA 1
ATOM 596 C C . VAL A 1 83 ? -4.051 -1.494 7.741 1.00 97.69 83 VAL A C 1
ATOM 598 O O . VAL A 1 83 ? -2.866 -1.159 7.710 1.00 97.69 83 VAL A O 1
ATOM 601 N N . LEU A 1 84 ? -4.822 -1.278 8.806 1.00 97.75 84 LEU A N 1
ATOM 602 C CA . LEU A 1 84 ? -4.329 -0.613 10.013 1.00 97.75 84 LEU A CA 1
ATOM 603 C C . LEU A 1 84 ? -3.444 -1.538 10.858 1.00 97.75 84 LEU A C 1
ATOM 605 O O . LEU A 1 84 ? -3.441 -2.763 10.700 1.00 97.75 84 LEU A O 1
ATOM 609 N N . VAL A 1 85 ? -2.698 -0.932 11.783 1.00 94.81 85 VAL A N 1
ATOM 610 C CA . VAL A 1 85 ? -1.983 -1.654 12.846 1.00 94.81 85 VAL A CA 1
ATOM 611 C C . VAL A 1 85 ? -2.951 -2.304 13.838 1.00 94.81 85 VAL A C 1
ATOM 613 O O . VAL A 1 85 ? -4.100 -1.883 13.979 1.00 94.81 85 VAL A O 1
ATOM 616 N N . ARG A 1 86 ? -2.489 -3.352 14.529 1.00 90.38 86 ARG A N 1
ATOM 617 C CA . ARG A 1 86 ? -3.328 -4.193 15.404 1.00 90.38 86 ARG A CA 1
ATOM 618 C C . ARG A 1 86 ? -3.541 -3.596 16.790 1.00 90.38 86 ARG A C 1
ATOM 620 O O . ARG A 1 86 ? -4.412 -4.032 17.534 1.00 90.38 86 ARG A O 1
ATOM 627 N N . GLU A 1 87 ? -2.749 -2.596 17.142 1.00 91.00 87 GLU A N 1
ATOM 628 C CA . GLU A 1 87 ? -2.689 -1.973 18.459 1.00 91.00 87 GLU A CA 1
ATOM 629 C C . GLU A 1 87 ? -3.647 -0.773 18.589 1.00 91.00 87 GLU A C 1
ATOM 631 O O . GLU A 1 87 ? -3.354 0.184 19.303 1.00 91.00 87 GLU A O 1
ATOM 636 N N . LEU A 1 88 ? -4.793 -0.807 17.898 1.00 95.00 88 LEU A N 1
ATOM 637 C CA . LEU A 1 88 ? -5.808 0.251 17.919 1.00 95.00 88 LEU A CA 1
ATOM 638 C C . LEU A 1 88 ? -7.070 -0.188 18.657 1.00 95.00 88 LEU A C 1
ATOM 640 O O . LEU A 1 88 ? -7.522 -1.329 18.542 1.00 95.00 88 LEU A O 1
ATOM 644 N N . SER A 1 89 ? -7.689 0.742 19.385 1.00 96.81 89 SER A N 1
ATOM 645 C CA . SER A 1 89 ? -9.026 0.511 19.925 1.00 96.81 89 SER A CA 1
ATOM 646 C C . SER A 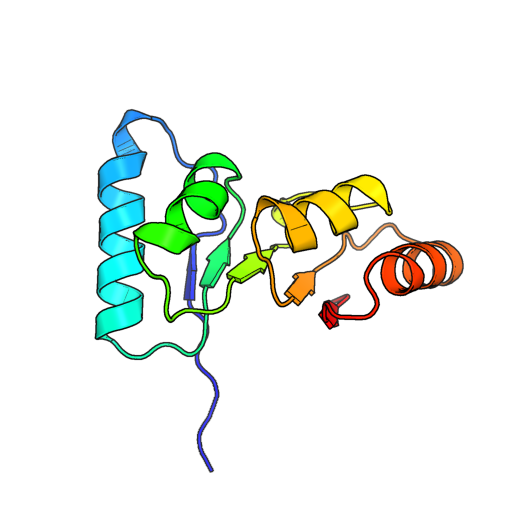1 89 ? -10.090 0.626 18.826 1.00 96.81 89 SER A C 1
ATOM 648 O O . SER A 1 89 ? -9.882 1.253 17.787 1.00 96.81 89 SER A O 1
ATOM 650 N N . ILE A 1 90 ? -11.285 0.080 19.073 1.00 96.62 90 ILE A N 1
ATOM 651 C CA . ILE A 1 90 ? -12.432 0.240 18.160 1.00 96.62 90 ILE A CA 1
ATOM 652 C C . ILE A 1 90 ? -12.756 1.727 17.935 1.00 96.62 90 ILE A C 1
ATOM 654 O O . ILE A 1 90 ? -13.106 2.113 16.821 1.00 96.62 90 ILE A O 1
ATOM 658 N N . ALA A 1 91 ? -12.615 2.564 18.968 1.00 97.31 91 ALA A N 1
ATOM 659 C CA . ALA A 1 91 ? -12.847 4.001 18.857 1.00 97.31 91 ALA A CA 1
ATOM 660 C C . ALA A 1 91 ? -11.826 4.669 17.920 1.00 97.31 91 ALA A C 1
ATOM 662 O O . ALA A 1 91 ? -12.209 5.491 17.088 1.00 97.31 91 ALA A O 1
ATOM 663 N N . ASP A 1 92 ? -10.551 4.273 17.994 1.00 97.38 92 ASP A N 1
ATOM 664 C CA . ASP A 1 92 ? -9.510 4.779 17.092 1.00 97.38 92 ASP A CA 1
ATOM 665 C C . ASP A 1 92 ? -9.792 4.371 15.645 1.00 97.38 92 ASP A C 1
ATOM 667 O O . ASP A 1 92 ? -9.795 5.218 14.752 1.00 97.38 92 ASP A O 1
ATOM 671 N N . ILE A 1 93 ? -10.134 3.099 15.416 1.00 97.62 93 ILE A N 1
ATOM 672 C CA . ILE A 1 93 ? -10.493 2.584 14.086 1.00 97.62 93 ILE A CA 1
ATOM 673 C C . ILE A 1 93 ? -11.678 3.366 13.502 1.00 97.62 93 ILE A C 1
ATOM 675 O O . ILE A 1 93 ? -11.647 3.741 12.328 1.00 97.62 93 ILE A O 1
ATOM 679 N N . GLN A 1 94 ? -12.704 3.667 14.305 1.00 97.44 94 GLN A N 1
ATOM 680 C CA . GLN A 1 94 ? -13.854 4.471 13.873 1.00 97.44 94 GLN A CA 1
ATOM 681 C C . GLN A 1 94 ? -13.448 5.892 13.466 1.00 97.44 94 GLN A C 1
ATOM 683 O O . GLN A 1 94 ? -13.886 6.374 12.420 1.00 97.44 94 GLN A O 1
ATOM 688 N N . MET A 1 95 ? -12.596 6.554 14.255 1.00 97.81 95 MET A N 1
ATOM 689 C CA . MET A 1 95 ? -12.101 7.898 13.939 1.00 97.81 95 MET A CA 1
ATOM 690 C C . MET A 1 95 ? -11.273 7.914 12.650 1.00 97.81 95 MET A C 1
ATOM 692 O O . MET A 1 95 ? -11.448 8.803 11.815 1.00 97.81 95 MET A O 1
ATOM 696 N N . ILE A 1 96 ? -10.396 6.924 12.470 1.00 98.19 96 ILE A N 1
ATOM 697 C CA . ILE A 1 96 ? -9.552 6.799 11.279 1.00 98.19 96 ILE A CA 1
ATOM 698 C C . ILE A 1 96 ? -10.414 6.526 10.044 1.00 98.19 96 ILE A C 1
ATOM 700 O O . ILE A 1 96 ? -10.279 7.222 9.041 1.00 98.19 96 ILE A O 1
ATOM 704 N N . THR A 1 97 ? -11.352 5.581 10.130 1.00 97.94 97 THR A N 1
ATOM 705 C CA . THR A 1 97 ? -12.257 5.230 9.022 1.00 97.94 97 THR A CA 1
ATOM 706 C C . THR A 1 97 ? -13.113 6.425 8.599 1.00 97.94 97 THR A C 1
ATOM 708 O O . THR A 1 97 ? -13.234 6.718 7.411 1.00 97.94 97 THR A O 1
ATOM 711 N N . ALA A 1 98 ? -13.6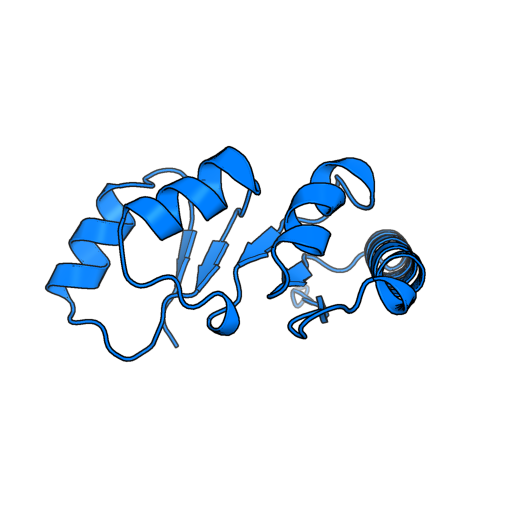45 7.192 9.558 1.00 98.06 98 ALA A N 1
ATOM 712 C CA . ALA A 1 98 ? -14.432 8.392 9.272 1.00 98.06 98 ALA A CA 1
ATOM 713 C C . ALA A 1 98 ? -13.631 9.493 8.548 1.00 98.06 98 ALA A C 1
ATOM 715 O O . ALA A 1 98 ? -14.214 10.329 7.856 1.00 98.06 98 ALA A O 1
ATOM 716 N N . ALA A 1 99 ? -12.302 9.509 8.684 1.00 98.06 99 ALA A N 1
ATOM 717 C CA . ALA A 1 99 ? -11.441 10.483 8.021 1.00 98.06 99 ALA A CA 1
ATOM 718 C C . ALA A 1 99 ? -11.202 10.197 6.526 1.00 98.06 99 ALA A C 1
ATOM 720 O O . ALA A 1 99 ? -10.767 11.101 5.801 1.00 98.06 99 ALA A O 1
ATOM 721 N N . VAL A 1 100 ? -11.470 8.969 6.068 1.00 98.12 100 VAL A N 1
ATOM 722 C CA . VAL A 1 100 ? -11.246 8.500 4.690 1.00 98.12 100 VAL A CA 1
ATOM 723 C C . VAL A 1 100 ? -12.473 7.740 4.149 1.00 98.12 100 VAL A C 1
ATOM 725 O O . VAL A 1 100 ? -12.384 6.559 3.836 1.00 98.12 100 VAL A O 1
ATOM 728 N N . PRO A 1 101 ? -13.636 8.404 3.990 1.00 96.88 101 PRO A N 1
ATOM 729 C CA . PRO A 1 101 ? -14.910 7.737 3.684 1.00 96.88 101 PRO A CA 1
ATOM 730 C C . PRO A 1 101 ? -14.968 7.026 2.319 1.00 96.88 101 PRO A C 1
ATOM 732 O O . PRO A 1 101 ? -15.879 6.239 2.081 1.00 96.88 101 PRO A O 1
ATOM 735 N N . GLU A 1 102 ? -14.025 7.310 1.419 1.00 96.56 102 GLU A N 1
ATOM 736 C CA . GLU A 1 102 ? -13.928 6.709 0.080 1.00 96.56 102 GLU A CA 1
ATOM 737 C C . GLU A 1 102 ? -12.893 5.572 0.007 1.00 96.56 102 GLU A C 1
ATOM 739 O O . GLU A 1 102 ? -12.726 4.950 -1.040 1.00 96.56 102 GLU A O 1
ATOM 744 N N . THR A 1 103 ? -12.184 5.301 1.106 1.00 97.69 103 THR A N 1
ATOM 745 C CA . THR A 1 103 ? -11.111 4.306 1.178 1.00 97.69 103 THR A CA 1
ATOM 746 C C . THR A 1 103 ? -11.551 3.142 2.051 1.00 97.69 103 THR A C 1
ATOM 748 O O . THR A 1 103 ? -12.095 3.336 3.136 1.00 97.69 103 THR A O 1
ATOM 751 N N . ASN A 1 104 ? -11.302 1.917 1.591 1.00 97.81 104 ASN A N 1
ATOM 752 C CA . ASN A 1 104 ? -11.561 0.729 2.392 1.00 97.81 104 ASN A CA 1
ATOM 753 C C . ASN A 1 104 ? -10.558 0.661 3.555 1.00 97.81 104 ASN A C 1
ATOM 755 O O . ASN A 1 104 ? -9.362 0.878 3.355 1.00 97.81 104 ASN A O 1
ATOM 759 N N . VAL A 1 105 ? -11.029 0.364 4.763 1.00 97.75 105 VAL A N 1
ATOM 760 C CA . VAL A 1 105 ? -10.183 0.243 5.957 1.00 97.75 105 VAL A CA 1
ATOM 761 C C . VAL A 1 105 ? -10.359 -1.152 6.534 1.00 97.75 105 VAL A C 1
ATOM 763 O O . VAL A 1 105 ? -11.470 -1.551 6.877 1.00 97.75 105 VAL A O 1
ATOM 766 N N . GLU A 1 106 ? -9.254 -1.882 6.649 1.00 95.81 106 GLU A N 1
ATOM 767 C CA . GLU A 1 106 ? -9.228 -3.268 7.109 1.00 95.81 106 GLU A CA 1
ATOM 768 C C . GLU A 1 106 ? -8.357 -3.421 8.354 1.00 95.81 106 GLU A C 1
ATOM 770 O O . GLU A 1 106 ? -7.380 -2.697 8.564 1.00 95.81 106 GLU A O 1
ATOM 775 N N . VAL A 1 107 ? -8.723 -4.394 9.185 1.00 90.56 107 VAL A N 1
ATOM 776 C CA . VAL A 1 107 ? -7.984 -4.791 10.385 1.00 90.56 107 VAL A CA 1
ATOM 777 C C . VAL A 1 107 ? -7.993 -6.318 10.437 1.00 90.56 107 VAL A C 1
ATOM 779 O O . VAL A 1 107 ? -9.061 -6.925 10.341 1.00 90.56 107 VAL A O 1
ATOM 782 N N . PHE A 1 108 ? -6.814 -6.927 10.578 1.00 82.62 108 PHE A N 1
ATOM 783 C CA . PHE A 1 108 ? -6.611 -8.382 10.674 1.00 82.62 108 PHE A CA 1
ATOM 784 C C . PHE A 1 108 ? -5.932 -8.770 11.979 1.00 82.62 108 PHE A C 1
ATOM 786 O O . PHE A 1 108 ? -5.337 -7.891 12.631 1.00 82.62 108 PHE A O 1
#

Organism: NCBI:txid127549

Secondary structure (DSSP, 8-state):
-PPP-EEEE-S---GGGHHHHHHHHHHHHHHT-SEEEE--HHHHHHHHHHSTTSPEEE-GGG---SHHHHHIIIIII-EEEEE--SS--HHHHHHHHHH-TTSEEE--